Protein AF-A0A662H9B7-F1 (afdb_monomer_lite)

Foldseek 3Di:
DPPPVVVVLVVVVVVCVVVVNDDPVNVVVSVVVVVVVVVVVVVLLVVLVVLLCVLVVVLVVVLVVVVVVLVVVQVVQVVVVHDGCCVVCVVVVLVVSLVVSLVSLLVSLCSNVVDSVRSNVSSVVSNVVSVVCVVCVCVVVVVVCVVVVDDPPDDD

Secondary structure (DSSP, 8-state):
---TTHHHHHHHHHHHHHTT---HHHHHHHHHHHHHHHH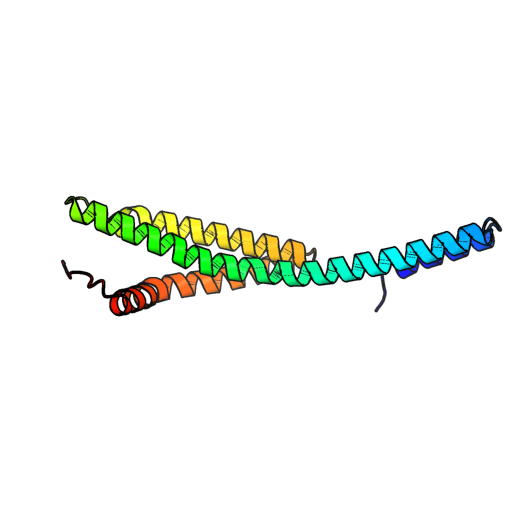HHHHHHHHHHHHHHHHHHHHHHHHHHHHHHHHHHHHHHHHTTPPPHHHHHHHHHHHHHHHHHHHHHHHHHHHHHS-HHHHHHHHHHHHHHHHHHHHHHHHHHHHHHHHHT-------

Radius of gyration: 26.65 Å; chains: 1; bounding box: 56×27×79 Å

Sequence (156 aa):
MRDWLVIPLMYVLVSTLEVGGMTPEVLDRYANYVDSLFLVEEEKRARMKVLRVLPFITAVIQFFTVYAIMFIFDSLVVGMGRPSILESSGPLIFTLMAVTNYVYGLVAGLLSEERLSAGFKYSAALMAVTLVMLLLGEQLVGALFRAVGGSPAMGG

pLDDT: mean 79.53, std 11.56, range [35.5, 94.12]

Structure (mmCIF, N/CA/C/O backbone):
data_AF-A0A662H9B7-F1
#
_entry.id   AF-A0A662H9B7-F1
#
loop_
_atom_site.group_PDB
_atom_site.id
_atom_site.type_symbol
_atom_site.label_atom_id
_atom_site.label_alt_id
_atom_site.label_comp_id
_atom_site.label_asym_id
_atom_site.label_entity_id
_atom_site.label_seq_id
_atom_site.pdbx_PDB_ins_code
_atom_site.Cartn_x
_atom_site.Cartn_y
_atom_site.Cartn_z
_atom_site.occupancy
_atom_site.B_iso_or_equiv
_atom_site.auth_seq_id
_atom_site.auth_comp_id
_atom_site.auth_asym_id
_atom_site.auth_atom_id
_atom_site.pdbx_PDB_model_num
ATOM 1 N N . MET A 1 1 ? 1.360 -5.823 -27.722 1.00 40.56 1 MET A N 1
ATOM 2 C CA . MET A 1 1 ? 2.053 -5.238 -26.557 1.00 40.56 1 MET A CA 1
ATOM 3 C C . MET A 1 1 ? 3.168 -4.391 -27.121 1.00 40.56 1 MET A C 1
ATOM 5 O O . MET A 1 1 ? 4.013 -4.924 -27.820 1.00 40.56 1 MET A O 1
ATOM 9 N N . ARG A 1 2 ? 3.074 -3.071 -26.989 1.00 44.25 2 ARG A N 1
ATOM 10 C CA . ARG A 1 2 ? 4.120 -2.175 -27.474 1.00 44.25 2 ARG A CA 1
ATOM 11 C C . ARG A 1 2 ? 5.082 -2.030 -26.304 1.00 44.25 2 ARG A C 1
ATOM 13 O O . ARG A 1 2 ? 4.820 -1.205 -25.435 1.00 44.25 2 ARG A O 1
ATOM 20 N N . ASP A 1 3 ? 6.076 -2.911 -26.218 1.00 68.44 3 ASP A N 1
ATOM 21 C CA . ASP A 1 3 ? 7.108 -2.772 -25.195 1.00 68.44 3 ASP A CA 1
ATOM 22 C C . ASP A 1 3 ? 7.836 -1.467 -25.467 1.00 68.44 3 ASP A C 1
ATOM 24 O O . ASP A 1 3 ? 8.515 -1.287 -26.480 1.00 68.44 3 ASP A O 1
ATOM 28 N N . TRP A 1 4 ? 7.607 -0.514 -24.572 1.00 82.31 4 TRP A N 1
ATOM 29 C CA . TRP A 1 4 ? 8.218 0.803 -24.619 1.00 82.31 4 TRP A CA 1
ATOM 30 C C . TRP A 1 4 ? 9.746 0.707 -24.617 1.00 82.31 4 TRP A C 1
ATOM 32 O O . TRP A 1 4 ? 10.393 1.569 -25.197 1.00 82.31 4 TRP A O 1
ATOM 42 N N . LEU A 1 5 ? 10.304 -0.352 -24.023 1.00 85.12 5 LEU A N 1
ATOM 43 C CA . LEU A 1 5 ? 11.736 -0.642 -24.010 1.00 85.12 5 LEU A CA 1
ATOM 44 C C . LEU A 1 5 ? 12.262 -1.206 -25.339 1.00 85.12 5 LEU A C 1
ATOM 46 O O . LEU A 1 5 ? 13.388 -0.898 -25.711 1.00 85.12 5 LEU A O 1
ATOM 50 N N . VAL A 1 6 ? 11.456 -1.941 -26.110 1.00 89.56 6 VAL A N 1
ATOM 51 C CA . VAL A 1 6 ? 11.904 -2.570 -27.369 1.00 89.56 6 VAL A CA 1
ATOM 52 C C . VAL A 1 6 ? 12.177 -1.539 -28.464 1.00 89.56 6 VAL A C 1
ATOM 54 O O . VAL A 1 6 ? 13.128 -1.686 -29.225 1.00 89.56 6 VAL A O 1
ATOM 57 N N . ILE A 1 7 ? 11.371 -0.476 -28.529 1.00 89.31 7 ILE A N 1
ATOM 58 C CA . ILE A 1 7 ? 11.498 0.588 -29.538 1.00 89.31 7 ILE A CA 1
ATOM 59 C C . ILE A 1 7 ? 12.857 1.316 -29.460 1.00 89.31 7 ILE A C 1
ATOM 61 O O . ILE A 1 7 ? 13.560 1.343 -30.471 1.00 89.31 7 ILE A O 1
ATOM 65 N N . PRO A 1 8 ? 13.267 1.902 -28.317 1.00 91.75 8 PRO A N 1
ATOM 66 C CA . PRO A 1 8 ? 14.552 2.582 -28.206 1.00 91.75 8 PRO A CA 1
ATOM 67 C C . PRO A 1 8 ? 15.727 1.606 -28.304 1.00 91.75 8 PRO A C 1
ATOM 69 O O . PRO A 1 8 ? 16.756 1.964 -28.867 1.00 91.75 8 PRO A O 1
ATOM 72 N N . LEU A 1 9 ? 15.576 0.372 -27.814 1.00 91.44 9 LEU A N 1
ATOM 73 C CA . LEU A 1 9 ? 16.620 -0.646 -27.888 1.00 91.44 9 LEU A CA 1
ATOM 74 C C . LEU A 1 9 ? 16.913 -0.990 -29.357 1.00 91.44 9 LEU A C 1
ATOM 76 O O . LEU A 1 9 ? 18.032 -0.771 -29.819 1.00 91.44 9 LEU A O 1
ATOM 80 N N . MET A 1 10 ? 15.890 -1.355 -30.136 1.00 91.19 10 MET A N 1
ATOM 81 C CA . MET A 1 10 ? 16.023 -1.594 -31.580 1.00 91.19 10 MET A CA 1
ATOM 82 C C . MET A 1 10 ? 16.525 -0.366 -32.347 1.00 91.19 10 MET A C 1
ATOM 84 O O . MET A 1 10 ? 17.329 -0.509 -33.263 1.00 91.19 10 MET A O 1
ATOM 88 N N . TYR A 1 11 ? 16.115 0.844 -31.957 1.00 92.19 11 TYR A N 1
ATOM 89 C CA . TYR A 1 11 ? 16.627 2.076 -32.561 1.00 92.19 11 TYR A CA 1
ATOM 90 C C . TYR A 1 11 ? 18.142 2.251 -32.344 1.00 92.19 11 TYR A C 1
ATOM 92 O O . TYR A 1 11 ? 18.876 2.607 -33.269 1.00 92.19 11 TYR A O 1
ATOM 100 N N . VAL A 1 12 ? 18.641 1.949 -31.143 1.00 91.12 12 VAL A N 1
ATOM 101 C CA . VAL A 1 12 ? 20.083 1.976 -30.847 1.00 91.12 12 VAL A CA 1
ATOM 102 C C . VAL A 1 12 ? 20.829 0.885 -31.624 1.00 91.12 12 VAL A C 1
ATOM 104 O O . VAL A 1 12 ? 21.902 1.147 -32.165 1.00 91.12 12 VAL A O 1
ATOM 107 N N . LEU A 1 13 ? 20.258 -0.316 -31.750 1.00 91.00 13 LEU A N 1
ATOM 108 C CA . LEU A 1 13 ? 20.854 -1.402 -32.537 1.00 91.00 13 LEU A CA 1
ATOM 109 C C . LEU A 1 13 ? 20.995 -1.018 -34.020 1.00 91.00 13 LEU A C 1
ATOM 111 O O . LEU A 1 13 ? 22.056 -1.198 -34.610 1.00 91.00 13 LEU A O 1
ATOM 115 N N . VAL A 1 14 ? 19.946 -0.443 -34.611 1.00 92.50 14 VAL A N 1
ATOM 116 C CA . VAL A 1 14 ? 19.958 -0.014 -36.018 1.00 92.50 14 VAL A CA 1
ATOM 117 C C . VAL A 1 14 ? 20.938 1.139 -36.235 1.00 92.50 14 VAL A C 1
ATOM 119 O O . VAL A 1 14 ? 21.765 1.068 -37.138 1.00 92.50 14 VAL A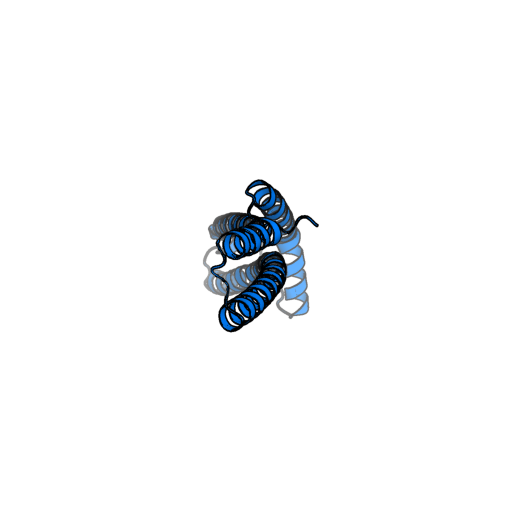 O 1
ATOM 122 N N . SER A 1 15 ? 20.920 2.162 -35.375 1.00 90.94 15 SER A N 1
ATOM 123 C CA . SER A 1 15 ? 21.819 3.319 -35.522 1.00 90.94 15 SER A CA 1
ATOM 124 C C . SER A 1 15 ? 23.301 2.965 -35.342 1.00 90.94 15 SER A C 1
ATOM 126 O O . SER A 1 15 ? 24.161 3.545 -36.001 1.00 90.94 15 SER A O 1
ATOM 128 N N . THR A 1 16 ? 23.629 1.981 -34.502 1.00 89.00 16 THR A N 1
ATOM 129 C CA . THR A 1 16 ? 25.012 1.489 -34.353 1.00 89.00 16 THR A CA 1
ATOM 130 C C . THR A 1 16 ? 25.461 0.601 -35.517 1.00 89.00 16 THR A C 1
ATOM 132 O O . THR A 1 16 ? 26.644 0.614 -35.870 1.00 89.00 16 THR A O 1
ATOM 135 N N . LEU A 1 17 ? 24.528 -0.117 -36.151 1.00 89.38 17 LEU A N 1
ATOM 136 C CA . LEU A 1 17 ? 24.776 -0.890 -37.369 1.00 89.38 17 LEU A CA 1
ATOM 137 C C . LEU A 1 17 ? 25.006 0.026 -38.580 1.00 89.38 17 LEU A C 1
ATOM 139 O O . LEU A 1 17 ? 25.948 -0.203 -39.336 1.00 89.38 17 LEU A O 1
ATOM 143 N N . GLU A 1 18 ? 24.215 1.094 -38.730 1.00 89.50 18 GLU A N 1
ATOM 144 C CA . GLU A 1 18 ? 24.364 2.087 -39.810 1.00 89.50 18 GLU A CA 1
ATOM 145 C C . GLU A 1 18 ? 25.723 2.802 -39.781 1.00 89.50 18 GLU A C 1
ATOM 147 O O . GLU A 1 18 ? 26.306 3.077 -40.828 1.00 89.50 18 GLU A O 1
ATOM 152 N N . VAL A 1 19 ? 26.260 3.062 -38.587 1.00 88.06 19 VAL A N 1
ATOM 153 C CA . VAL A 1 19 ? 27.581 3.690 -38.405 1.00 88.06 19 VAL A CA 1
ATOM 154 C C . VAL A 1 19 ? 28.731 2.676 -38.573 1.00 88.06 19 VAL A C 1
ATOM 156 O O . VAL A 1 19 ? 29.899 3.060 -38.609 1.00 88.06 19 VAL A O 1
ATOM 159 N N . GLY A 1 20 ? 28.432 1.377 -38.714 1.00 80.50 20 GLY A N 1
ATOM 160 C CA . GLY A 1 20 ? 29.430 0.316 -38.908 1.00 80.50 20 GLY A CA 1
ATOM 161 C C . GLY A 1 20 ? 30.280 0.014 -37.667 1.00 80.50 20 GLY A C 1
ATOM 162 O O . GLY A 1 20 ? 31.336 -0.603 -37.778 1.00 80.50 20 GLY A O 1
ATOM 163 N N . GLY A 1 21 ? 29.842 0.451 -36.481 1.00 78.12 21 GLY A N 1
ATOM 164 C CA . GLY A 1 21 ? 30.612 0.376 -35.232 1.00 78.12 21 GLY A CA 1
ATOM 165 C C . GLY A 1 21 ? 30.464 -0.932 -34.449 1.00 78.12 21 GLY A C 1
ATOM 166 O O . GLY A 1 21 ? 30.978 -1.037 -33.336 1.00 78.12 21 GLY A O 1
ATOM 167 N N . MET A 1 22 ? 29.736 -1.915 -34.982 1.00 80.38 22 MET A N 1
ATOM 168 C CA . MET A 1 22 ? 29.380 -3.133 -34.256 1.00 80.38 22 MET A CA 1
ATOM 169 C C . MET A 1 22 ? 30.325 -4.286 -34.610 1.00 80.38 22 MET A C 1
ATOM 171 O O . MET A 1 22 ? 30.249 -4.857 -35.696 1.00 80.38 22 MET A O 1
ATOM 175 N N . THR A 1 23 ? 31.217 -4.646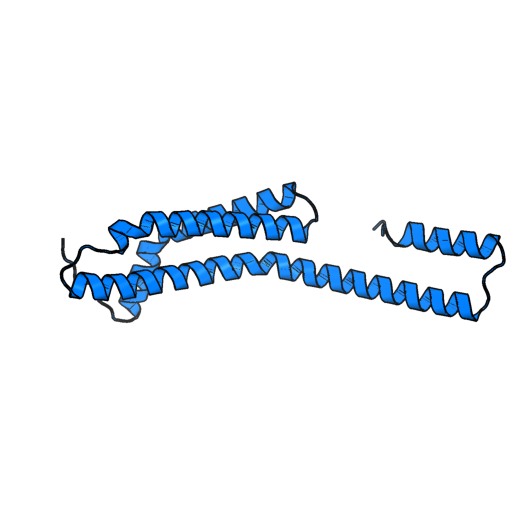 -33.684 1.00 89.31 23 THR A N 1
ATOM 176 C CA . THR A 1 23 ? 31.989 -5.896 -33.773 1.00 89.31 23 THR A CA 1
ATOM 177 C C . THR A 1 23 ? 31.159 -7.078 -33.250 1.00 89.31 23 THR A C 1
ATOM 179 O O . THR A 1 23 ? 30.213 -6.860 -32.482 1.00 89.31 23 THR A O 1
ATOM 182 N N . PRO A 1 24 ? 31.500 -8.332 -33.610 1.00 86.00 24 PRO A N 1
ATOM 183 C CA . PRO A 1 24 ? 30.812 -9.517 -33.094 1.00 86.00 24 PRO A CA 1
ATOM 184 C C . PRO A 1 24 ? 30.747 -9.568 -31.561 1.00 86.00 24 PRO A C 1
ATOM 186 O O . PRO A 1 24 ? 29.696 -9.897 -31.016 1.00 86.00 24 PRO A O 1
ATOM 189 N N . GLU A 1 25 ? 31.810 -9.164 -30.849 1.00 88.25 25 GLU A N 1
ATOM 190 C CA . GLU A 1 25 ? 31.773 -9.108 -29.380 1.00 88.25 25 GLU A CA 1
ATOM 191 C C . GLU A 1 25 ? 30.799 -8.055 -28.831 1.00 88.25 25 GLU A C 1
ATOM 193 O O . GLU A 1 25 ? 30.201 -8.259 -27.775 1.00 88.25 25 GLU A O 1
ATOM 198 N N . VAL A 1 26 ? 30.637 -6.913 -29.507 1.00 88.19 26 VAL A N 1
ATOM 199 C CA . VAL A 1 26 ? 29.723 -5.849 -29.055 1.00 88.19 26 VAL A CA 1
ATOM 200 C C . VAL A 1 26 ? 28.269 -6.263 -29.266 1.00 88.19 26 VAL A C 1
ATOM 202 O O . VAL A 1 26 ? 27.441 -6.010 -28.390 1.00 88.19 26 VAL A O 1
ATOM 205 N N . LEU A 1 27 ? 27.967 -6.940 -30.379 1.00 89.88 27 LEU A N 1
ATOM 206 C CA . LEU A 1 27 ? 26.636 -7.490 -30.640 1.00 89.88 27 LEU A CA 1
ATOM 207 C C . LEU A 1 27 ? 26.247 -8.535 -29.585 1.00 89.88 27 LEU A C 1
ATOM 209 O O . LEU A 1 27 ? 25.138 -8.484 -29.056 1.00 89.88 27 LEU A O 1
ATOM 213 N N . ASP A 1 28 ? 27.169 -9.433 -29.235 1.00 91.94 28 ASP A N 1
ATOM 214 C CA . ASP A 1 28 ? 26.933 -10.461 -28.217 1.00 91.94 28 ASP A CA 1
ATOM 215 C C . ASP A 1 28 ? 26.701 -9.847 -26.824 1.00 91.94 28 ASP A C 1
ATOM 217 O O . ASP A 1 28 ? 25.746 -10.186 -26.122 1.00 91.94 28 ASP A O 1
ATOM 221 N N . ARG A 1 29 ? 27.501 -8.847 -26.431 1.00 91.31 29 ARG A N 1
ATOM 222 C CA . ARG A 1 29 ? 27.270 -8.118 -25.170 1.00 91.31 29 ARG A CA 1
ATOM 223 C C . ARG A 1 29 ? 25.947 -7.364 -25.155 1.00 91.31 29 ARG A C 1
ATOM 225 O O . ARG A 1 29 ? 25.291 -7.310 -24.117 1.00 91.31 29 ARG A O 1
ATOM 232 N N . TYR A 1 30 ? 25.564 -6.777 -26.283 1.00 91.75 30 TYR A N 1
ATOM 233 C CA . TYR A 1 30 ? 24.299 -6.071 -26.410 1.00 91.75 30 TYR A CA 1
ATOM 234 C C . TYR A 1 30 ? 23.108 -7.027 -26.274 1.00 91.75 30 TYR A C 1
ATOM 236 O O . TYR A 1 30 ? 22.190 -6.731 -25.513 1.00 91.75 30 TYR A O 1
ATOM 244 N N . ALA A 1 31 ? 23.147 -8.188 -26.932 1.00 91.25 31 ALA A N 1
ATOM 245 C CA . ALA A 1 31 ? 22.111 -9.213 -26.808 1.00 91.25 31 ALA A CA 1
ATOM 246 C C . ALA A 1 31 ? 21.950 -9.684 -25.351 1.00 91.25 31 ALA A C 1
ATOM 248 O O . ALA A 1 31 ? 20.846 -9.650 -24.811 1.00 91.25 31 ALA A O 1
ATOM 249 N N . ASN A 1 32 ? 23.060 -9.990 -24.671 1.00 93.69 32 ASN A N 1
ATOM 250 C CA . ASN A 1 32 ? 23.040 -10.359 -23.252 1.00 93.69 32 ASN A CA 1
ATOM 251 C C . ASN A 1 32 ? 22.473 -9.240 -22.353 1.00 93.69 32 ASN A C 1
ATOM 253 O O . ASN A 1 32 ? 21.768 -9.507 -21.378 1.00 93.69 32 ASN A O 1
ATOM 257 N N . TYR A 1 33 ? 22.755 -7.973 -22.672 1.00 92.44 33 TYR A N 1
ATOM 258 C CA . TYR A 1 33 ? 22.186 -6.834 -21.950 1.00 92.44 33 TYR A CA 1
ATOM 259 C C . TYR A 1 33 ? 20.669 -6.722 -22.156 1.00 92.44 33 TYR A C 1
ATOM 261 O O . TYR A 1 33 ? 19.937 -6.545 -21.180 1.00 92.44 33 TYR A O 1
ATOM 269 N N . VAL A 1 34 ? 20.192 -6.865 -23.396 1.00 92.44 34 VAL A N 1
ATOM 270 C CA . VAL A 1 34 ? 18.759 -6.873 -23.731 1.00 92.44 34 VAL A CA 1
ATOM 271 C C . VAL A 1 34 ? 18.022 -7.967 -22.957 1.00 92.44 34 VAL A C 1
ATOM 273 O O . VAL A 1 34 ? 17.008 -7.680 -22.320 1.00 92.44 34 VAL A O 1
ATOM 276 N N . ASP A 1 35 ? 18.563 -9.184 -22.936 1.00 92.50 35 ASP A N 1
ATOM 277 C CA . ASP A 1 35 ? 17.978 -10.303 -22.192 1.00 92.50 35 ASP A CA 1
ATOM 278 C C . ASP A 1 35 ? 17.926 -10.015 -20.686 1.00 92.50 35 ASP A C 1
ATOM 280 O O . ASP A 1 35 ? 16.901 -10.237 -20.036 1.00 92.50 35 ASP A O 1
ATOM 284 N N . SER A 1 36 ? 18.993 -9.432 -20.127 1.00 94.12 36 SER A N 1
ATOM 285 C CA . SER A 1 36 ? 19.006 -9.032 -18.715 1.00 94.12 36 SER A CA 1
ATOM 286 C C . SER A 1 36 ? 17.948 -7.968 -18.389 1.00 94.12 36 SER A C 1
ATOM 288 O O . SER A 1 36 ? 17.327 -8.025 -17.327 1.00 94.12 36 SER A O 1
ATOM 290 N N . LEU A 1 37 ? 17.691 -7.026 -19.304 1.00 92.31 37 LEU A N 1
ATOM 291 C CA . LEU A 1 37 ? 16.661 -6.002 -19.129 1.00 92.31 37 LEU A CA 1
ATOM 292 C C . LEU A 1 37 ? 15.257 -6.602 -19.108 1.00 92.31 37 LEU A C 1
ATOM 294 O O . LEU A 1 37 ? 14.454 -6.223 -18.254 1.00 92.31 37 LEU A O 1
ATOM 298 N N . PHE A 1 38 ? 14.965 -7.546 -20.005 1.00 90.38 38 PHE A N 1
ATOM 299 C CA . PHE A 1 38 ? 13.674 -8.235 -20.008 1.00 90.38 38 PHE A CA 1
ATOM 300 C C . PHE A 1 38 ? 13.439 -9.001 -18.710 1.00 90.38 38 PHE A C 1
ATOM 302 O O . PHE A 1 38 ? 12.346 -8.937 -18.144 1.00 90.38 38 PHE A O 1
ATOM 309 N N . LEU A 1 39 ? 14.480 -9.659 -18.202 1.00 92.00 39 LEU A N 1
ATOM 310 C CA . LEU A 1 39 ? 14.417 -10.399 -16.947 1.00 92.00 39 LEU A CA 1
ATOM 311 C C . LEU A 1 39 ? 14.147 -9.458 -15.760 1.00 92.00 39 LEU A C 1
ATOM 313 O O . LEU A 1 39 ? 13.268 -9.720 -14.939 1.00 92.00 39 LEU A O 1
ATOM 317 N N . VAL A 1 40 ? 14.811 -8.299 -15.721 1.00 90.81 40 VAL A N 1
ATOM 318 C CA . VAL A 1 40 ? 14.553 -7.247 -14.721 1.00 90.81 40 VAL A CA 1
ATOM 319 C C . VAL A 1 40 ? 13.129 -6.693 -14.830 1.00 90.81 40 VAL A C 1
ATOM 321 O O . VAL A 1 40 ? 12.490 -6.421 -13.810 1.00 90.81 40 VAL A O 1
ATOM 324 N N . GLU A 1 41 ? 12.601 -6.515 -16.039 1.00 87.81 41 GLU A N 1
ATOM 325 C CA . GLU A 1 41 ? 11.242 -6.013 -16.237 1.00 87.81 41 GLU A CA 1
ATOM 326 C C . GLU A 1 41 ? 10.177 -7.030 -15.803 1.00 87.81 41 GLU A C 1
ATOM 328 O O . GLU A 1 41 ? 9.174 -6.661 -15.173 1.00 87.81 41 GLU A O 1
ATOM 333 N N . GLU A 1 42 ? 10.416 -8.314 -16.064 1.00 88.00 42 GLU A N 1
ATOM 334 C CA . GLU A 1 42 ? 9.577 -9.403 -15.577 1.00 88.00 42 GLU A CA 1
ATOM 335 C C . GLU A 1 42 ? 9.596 -9.480 -14.043 1.00 88.00 42 GLU A C 1
ATOM 337 O O . GLU A 1 42 ? 8.531 -9.503 -13.408 1.00 88.00 42 GLU A O 1
ATOM 342 N N . GLU A 1 43 ? 10.779 -9.403 -13.429 1.00 87.62 43 GLU A N 1
ATOM 343 C CA . GLU A 1 43 ? 10.922 -9.362 -11.972 1.00 87.62 43 GLU A CA 1
ATOM 344 C C . GLU A 1 43 ? 10.244 -8.135 -11.353 1.00 87.62 43 GLU A C 1
ATOM 346 O O . GLU A 1 43 ? 9.527 -8.255 -10.349 1.00 87.62 43 GLU A O 1
ATOM 351 N N . LYS A 1 44 ? 10.412 -6.949 -11.955 1.00 83.44 44 LYS A N 1
ATOM 352 C CA . LYS A 1 44 ? 9.725 -5.724 -11.523 1.00 83.44 44 LYS A CA 1
ATOM 353 C C . LYS A 1 44 ? 8.217 -5.949 -11.557 1.00 83.44 44 LYS A C 1
ATOM 355 O O . LYS A 1 44 ? 7.536 -5.690 -10.565 1.00 83.44 44 LYS A O 1
ATOM 360 N N . ARG A 1 45 ? 7.678 -6.480 -12.657 1.00 81.81 45 ARG A N 1
ATOM 361 C CA . ARG A 1 45 ? 6.238 -6.748 -12.800 1.00 81.81 45 ARG A CA 1
ATOM 362 C C . ARG A 1 45 ? 5.730 -7.735 -11.747 1.00 81.81 45 ARG A C 1
ATOM 364 O O . ARG A 1 45 ? 4.640 -7.529 -11.205 1.00 81.81 45 ARG A O 1
ATOM 371 N N . ALA A 1 46 ? 6.497 -8.778 -11.437 1.00 82.75 46 ALA A N 1
ATOM 372 C CA . ALA A 1 46 ? 6.152 -9.739 -10.393 1.00 82.75 46 ALA A CA 1
ATOM 373 C C . ALA A 1 46 ? 6.120 -9.079 -9.003 1.00 82.75 46 ALA A C 1
ATOM 375 O O . ALA A 1 46 ? 5.125 -9.206 -8.282 1.00 82.75 46 ALA A O 1
ATOM 376 N N . ARG A 1 47 ? 7.146 -8.290 -8.655 1.00 80.38 47 ARG A N 1
ATOM 377 C CA . ARG A 1 47 ? 7.208 -7.552 -7.379 1.00 80.38 47 ARG A CA 1
ATOM 378 C C . ARG A 1 47 ? 6.050 -6.567 -7.223 1.00 80.38 47 ARG A C 1
ATOM 380 O O . ARG A 1 47 ? 5.457 -6.483 -6.151 1.00 80.38 47 ARG A O 1
ATOM 387 N N . MET A 1 48 ? 5.670 -5.879 -8.295 1.00 78.62 48 MET A N 1
ATOM 388 C CA . MET A 1 48 ? 4.597 -4.872 -8.287 1.00 78.62 48 MET A CA 1
ATOM 389 C C . MET A 1 48 ? 3.208 -5.471 -8.027 1.00 78.62 48 MET A C 1
ATOM 391 O O . MET A 1 48 ? 2.345 -4.800 -7.455 1.00 78.62 48 MET A O 1
ATOM 395 N N . LYS A 1 49 ? 2.985 -6.739 -8.409 1.00 74.81 49 LYS A N 1
ATOM 396 C CA . LYS A 1 49 ? 1.764 -7.482 -8.049 1.00 74.81 49 LYS A CA 1
ATOM 397 C C . LYS A 1 49 ? 1.724 -7.790 -6.555 1.00 74.81 49 LYS A C 1
ATOM 399 O O . LYS A 1 49 ? 0.697 -7.576 -5.920 1.00 74.81 49 LYS A O 1
ATOM 404 N N . VAL A 1 50 ? 2.841 -8.252 -5.992 1.00 75.50 50 VAL A N 1
ATOM 405 C CA . VAL A 1 50 ? 2.947 -8.569 -4.558 1.00 75.50 50 VAL A CA 1
ATOM 406 C C . VAL A 1 50 ? 2.757 -7.312 -3.710 1.00 75.50 50 VAL A C 1
ATOM 408 O O . VAL A 1 50 ? 1.987 -7.316 -2.748 1.00 75.50 50 VAL A O 1
ATOM 411 N N . LEU A 1 51 ? 3.378 -6.204 -4.116 1.00 74.56 51 LEU A N 1
ATOM 412 C CA . LEU A 1 51 ? 3.294 -4.931 -3.404 1.00 74.56 51 LEU A CA 1
ATOM 413 C C . LEU A 1 51 ? 1.871 -4.351 -3.338 1.00 74.56 51 LEU A C 1
ATOM 415 O O . LEU A 1 51 ? 1.570 -3.567 -2.444 1.00 74.56 51 LEU A O 1
ATOM 419 N N . ARG A 1 52 ? 0.982 -4.759 -4.253 1.00 71.62 52 ARG A N 1
ATOM 420 C CA . ARG A 1 52 ? -0.431 -4.352 -4.265 1.00 71.62 52 ARG A CA 1
ATOM 421 C C . ARG A 1 52 ? -1.258 -5.033 -3.174 1.00 71.62 52 ARG A C 1
ATOM 423 O O . ARG A 1 52 ? -2.203 -4.437 -2.672 1.00 71.62 52 ARG A O 1
ATOM 430 N N . VAL A 1 53 ? -0.933 -6.280 -2.833 1.00 74.94 53 VAL A N 1
ATOM 431 C CA . VAL A 1 53 ? -1.720 -7.104 -1.894 1.00 74.94 53 VAL A CA 1
ATOM 432 C C . VAL A 1 53 ? -1.275 -6.887 -0.448 1.00 74.94 53 VAL A C 1
ATOM 434 O O . VAL A 1 53 ? -2.089 -6.939 0.471 1.00 74.94 53 VAL A O 1
ATOM 437 N N . LEU A 1 54 ? 0.006 -6.578 -0.246 1.00 83.75 54 LEU A N 1
ATOM 438 C CA . LEU A 1 54 ? 0.612 -6.375 1.070 1.00 83.75 54 LEU A CA 1
ATOM 439 C C . LEU A 1 54 ? -0.153 -5.396 2.001 1.00 83.75 54 LEU A C 1
ATOM 441 O O . LEU A 1 54 ? -0.391 -5.769 3.149 1.00 83.75 54 LEU A O 1
ATOM 445 N N . PRO A 1 55 ? -0.636 -4.223 1.542 1.00 84.19 55 PRO A N 1
ATOM 446 C CA . PRO A 1 55 ? -1.358 -3.262 2.383 1.00 84.19 55 PRO A CA 1
ATOM 447 C C . PRO A 1 55 ? -2.701 -3.778 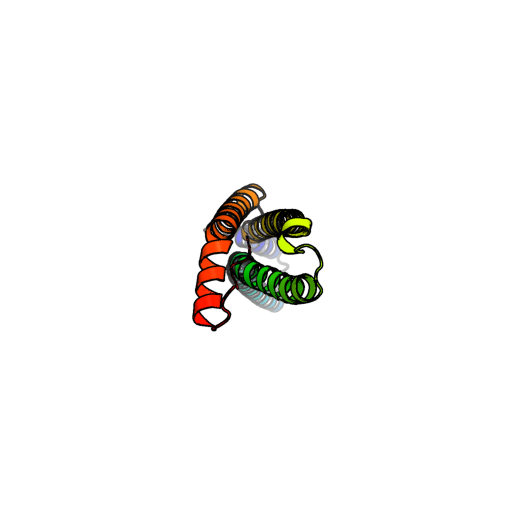2.914 1.00 84.19 55 PRO A C 1
ATOM 449 O O . PRO A 1 55 ? -3.158 -3.369 3.979 1.00 84.19 55 PRO A O 1
ATOM 452 N N . PHE A 1 56 ? -3.357 -4.680 2.177 1.00 80.12 56 PHE A N 1
ATOM 453 C CA . PHE A 1 56 ? -4.615 -5.283 2.621 1.00 80.12 56 PHE A CA 1
ATOM 454 C C . PHE A 1 56 ? -4.377 -6.216 3.809 1.00 80.12 56 PHE A C 1
ATOM 456 O O . PHE A 1 56 ? -5.139 -6.206 4.772 1.00 80.12 56 PHE A O 1
ATOM 463 N N . ILE A 1 57 ? -3.289 -6.988 3.764 1.00 85.56 57 ILE A N 1
ATOM 464 C CA . ILE A 1 57 ? -2.905 -7.892 4.852 1.00 85.56 57 ILE A CA 1
ATOM 465 C C . ILE A 1 57 ? -2.501 -7.080 6.086 1.00 85.56 57 ILE A C 1
ATOM 467 O O . ILE A 1 57 ? -2.942 -7.386 7.195 1.00 85.56 57 ILE A O 1
ATOM 471 N N . THR A 1 58 ? -1.720 -6.009 5.902 1.00 85.62 58 THR A N 1
ATOM 472 C CA . THR A 1 58 ? -1.316 -5.145 7.020 1.00 85.62 58 THR A CA 1
ATOM 473 C C . THR A 1 58 ? -2.512 -4.470 7.679 1.00 85.62 58 THR A C 1
ATOM 475 O O . THR A 1 58 ? -2.546 -4.417 8.901 1.00 85.62 58 THR A O 1
ATOM 478 N N . ALA A 1 59 ? -3.520 -4.033 6.915 1.00 84.38 59 ALA A N 1
ATOM 479 C CA . ALA A 1 59 ? -4.736 -3.430 7.465 1.00 84.38 59 ALA A CA 1
ATOM 480 C C . ALA A 1 59 ? -5.470 -4.366 8.441 1.00 84.38 59 ALA A C 1
ATOM 482 O O . ALA A 1 59 ? -5.872 -3.954 9.530 1.00 84.38 59 ALA A O 1
ATOM 483 N N . VAL A 1 60 ? -5.608 -5.642 8.064 1.00 84.19 60 VAL A N 1
ATOM 484 C CA . VAL A 1 60 ? -6.274 -6.661 8.887 1.00 84.19 60 VAL A CA 1
ATOM 485 C C . VAL A 1 60 ? -5.462 -6.955 10.148 1.00 84.19 60 VAL A C 1
ATOM 487 O O . VAL A 1 60 ? -6.005 -6.927 11.250 1.00 84.19 60 VAL A O 1
ATOM 490 N N . ILE A 1 61 ? -4.154 -7.188 10.010 1.00 87.81 61 ILE A N 1
ATOM 491 C CA . ILE A 1 61 ? -3.274 -7.465 11.157 1.00 87.81 61 ILE A CA 1
ATOM 492 C C . ILE A 1 61 ? -3.234 -6.266 12.114 1.00 87.81 61 ILE A C 1
ATOM 494 O O . ILE A 1 61 ? -3.307 -6.441 13.333 1.00 87.81 61 ILE A O 1
ATOM 498 N N . GLN A 1 62 ? -3.157 -5.048 11.572 1.00 87.94 62 GLN A N 1
ATOM 499 C CA . GLN A 1 62 ? -3.144 -3.811 12.347 1.00 87.94 62 GLN A CA 1
ATOM 500 C C . GLN A 1 62 ? -4.433 -3.654 13.157 1.00 87.94 62 GLN A C 1
ATOM 502 O O . GLN A 1 62 ? -4.352 -3.317 14.33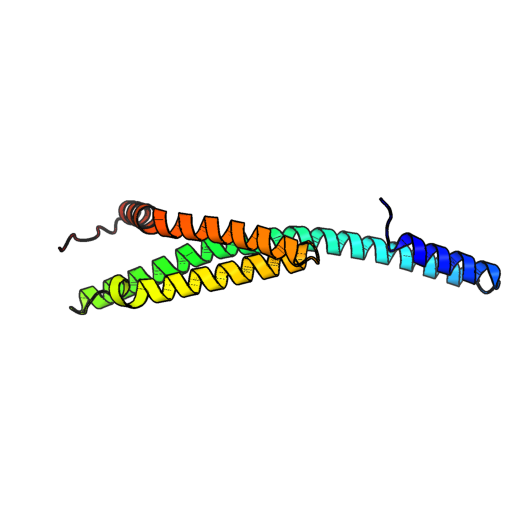5 1.00 87.94 62 GLN A O 1
ATOM 507 N N . PHE A 1 63 ? -5.597 -3.961 12.572 1.00 85.75 63 PHE A N 1
ATOM 508 C CA . PHE A 1 63 ? -6.877 -3.937 13.286 1.00 85.75 63 PHE A CA 1
ATOM 509 C C . PHE A 1 63 ? -6.858 -4.836 14.526 1.00 85.75 63 PHE A C 1
ATOM 511 O O . PHE A 1 63 ? -7.102 -4.364 15.637 1.00 85.75 63 PHE A O 1
ATOM 518 N N . PHE A 1 64 ? -6.503 -6.112 14.352 1.00 84.56 64 PHE A N 1
ATOM 519 C CA . PHE A 1 64 ? -6.451 -7.064 15.464 1.00 84.56 64 PHE A CA 1
ATOM 520 C C . PHE A 1 64 ? -5.434 -6.656 16.529 1.00 84.56 64 PHE A C 1
ATOM 522 O O . PHE A 1 64 ? -5.724 -6.741 17.719 1.00 84.56 64 PHE A O 1
ATOM 529 N N . THR A 1 65 ? -4.263 -6.176 16.106 1.00 88.25 65 THR A N 1
ATOM 530 C CA . THR A 1 65 ? -3.195 -5.752 17.020 1.00 88.25 65 THR A CA 1
ATOM 531 C C . THR A 1 65 ? -3.632 -4.569 17.876 1.00 88.25 65 THR A C 1
ATOM 533 O O . THR A 1 65 ? -3.529 -4.622 19.101 1.00 88.25 65 THR A O 1
ATOM 536 N N . VAL A 1 66 ? -4.147 -3.510 17.243 1.00 86.69 66 VAL A N 1
ATOM 537 C CA . VAL A 1 66 ? -4.581 -2.294 17.941 1.00 86.69 66 VAL A CA 1
ATOM 538 C C . VAL A 1 66 ? -5.704 -2.620 18.918 1.00 86.69 66 VAL A C 1
ATOM 540 O O . VAL A 1 66 ? -5.627 -2.227 20.080 1.00 86.69 66 VAL A O 1
ATOM 543 N N . TYR A 1 67 ? -6.703 -3.389 18.484 1.00 81.75 67 TYR A N 1
ATOM 544 C CA . TYR A 1 67 ? -7.841 -3.721 19.332 1.00 81.75 67 TYR A CA 1
ATOM 545 C C . TYR A 1 67 ? -7.442 -4.607 20.524 1.00 81.75 67 TYR A C 1
ATOM 547 O O . TYR A 1 67 ? -7.863 -4.346 21.650 1.00 81.75 67 TYR A O 1
ATOM 555 N N . ALA A 1 68 ? -6.596 -5.621 20.310 1.00 82.69 68 ALA A N 1
ATOM 556 C CA . ALA A 1 68 ? -6.120 -6.495 21.383 1.00 82.69 68 ALA A CA 1
ATOM 557 C C . ALA A 1 68 ? -5.347 -5.715 22.456 1.00 82.69 68 ALA A C 1
ATOM 559 O O . ALA A 1 68 ? -5.583 -5.906 23.649 1.00 82.69 68 ALA A O 1
ATOM 560 N N . ILE A 1 69 ? -4.465 -4.802 22.038 1.00 85.25 69 ILE A N 1
ATOM 561 C CA . ILE A 1 69 ? -3.727 -3.930 22.959 1.00 85.25 69 ILE A CA 1
ATOM 562 C C . ILE A 1 69 ? -4.703 -3.046 23.735 1.00 85.25 69 ILE A C 1
ATOM 564 O O . ILE A 1 69 ? -4.633 -3.004 24.963 1.00 85.25 69 ILE A O 1
ATOM 568 N N . MET A 1 70 ? -5.632 -2.379 23.044 1.00 81.75 70 MET A N 1
ATOM 569 C CA . MET A 1 70 ? -6.593 -1.478 23.685 1.00 81.75 70 MET A CA 1
ATOM 570 C C . MET A 1 70 ? -7.402 -2.201 24.761 1.00 81.75 70 MET A C 1
ATOM 572 O O . MET A 1 70 ? -7.529 -1.690 25.867 1.00 81.75 70 MET A O 1
ATOM 576 N N . PHE A 1 71 ? -7.850 -3.424 24.478 1.00 76.62 71 PHE A N 1
ATOM 577 C CA . PHE A 1 71 ? -8.581 -4.248 25.434 1.00 76.62 71 PHE A CA 1
ATOM 578 C C . PHE A 1 71 ? -7.744 -4.652 26.660 1.00 76.62 71 PHE A C 1
ATOM 580 O O . PHE A 1 71 ? -8.218 -4.546 27.788 1.00 76.62 71 PHE A O 1
ATOM 587 N N . ILE A 1 72 ? -6.492 -5.090 26.471 1.00 81.69 72 ILE A N 1
ATOM 588 C CA . ILE A 1 72 ? -5.610 -5.469 27.590 1.00 81.69 72 ILE A CA 1
ATOM 589 C C . ILE A 1 72 ? -5.403 -4.274 28.525 1.00 81.69 72 ILE A C 1
ATOM 591 O O . ILE A 1 72 ? -5.571 -4.400 29.739 1.00 81.69 72 ILE A O 1
ATOM 595 N N . PHE A 1 73 ? -5.087 -3.104 27.969 1.00 81.31 73 PHE A N 1
ATOM 596 C CA . PHE A 1 73 ? -4.903 -1.891 28.763 1.00 81.31 73 PHE A CA 1
ATOM 597 C C . PHE A 1 73 ? -6.195 -1.438 29.439 1.00 81.31 73 PHE A C 1
ATOM 599 O O . PHE A 1 73 ? -6.159 -1.042 30.602 1.00 81.31 73 PHE A O 1
ATOM 606 N N . ASP A 1 74 ? -7.329 -1.540 28.750 1.00 81.81 74 ASP A N 1
ATOM 607 C CA . ASP A 1 74 ? -8.626 -1.202 29.322 1.00 81.81 74 ASP A CA 1
ATOM 608 C C . ASP A 1 74 ? -8.970 -2.108 30.513 1.00 81.81 74 ASP A C 1
ATOM 610 O O . ASP A 1 74 ? -9.293 -1.612 31.589 1.00 81.81 74 ASP A O 1
ATOM 614 N N . SER A 1 75 ? -8.763 -3.423 30.381 1.00 77.19 75 SER A N 1
ATOM 615 C CA . SER A 1 75 ? -8.992 -4.383 31.469 1.00 77.19 75 SER A CA 1
ATOM 616 C C . SER A 1 75 ? -8.126 -4.111 32.707 1.00 77.19 75 SER A C 1
ATOM 618 O O . SER A 1 75 ? -8.596 -4.244 33.838 1.00 77.19 75 SER A O 1
ATOM 620 N N . LEU A 1 76 ? -6.880 -3.667 32.508 1.00 81.06 76 LEU A N 1
ATOM 621 C CA . LEU A 1 76 ? -5.977 -3.289 33.594 1.00 81.06 76 LEU A CA 1
ATOM 622 C C . LEU A 1 76 ? -6.441 -2.004 34.287 1.00 81.06 76 LEU A C 1
ATOM 624 O O . LEU A 1 76 ? -6.434 -1.931 35.513 1.00 81.06 76 LEU A O 1
ATOM 628 N N . VAL A 1 77 ? -6.850 -0.992 33.523 1.00 81.12 77 VAL A N 1
ATOM 629 C CA . VAL A 1 77 ? -7.203 0.328 34.065 1.00 81.12 77 VAL A CA 1
ATOM 630 C C . VAL A 1 77 ? -8.581 0.336 34.719 1.00 81.12 77 VAL A C 1
ATOM 632 O O . VAL A 1 77 ? -8.720 0.881 35.818 1.00 81.12 77 VAL A O 1
ATOM 635 N N . VAL A 1 78 ? -9.559 -0.348 34.127 1.00 78.69 78 VAL A N 1
ATOM 636 C CA . VAL A 1 78 ? -10.870 -0.582 34.750 1.00 78.69 78 VAL A CA 1
ATOM 637 C C . VAL A 1 78 ? -10.709 -1.411 36.027 1.00 78.69 78 VAL A C 1
ATOM 639 O O . VAL A 1 78 ? -11.292 -1.072 37.056 1.00 78.69 78 VAL A O 1
ATOM 642 N N . GLY A 1 79 ? -9.828 -2.421 36.024 1.00 72.00 79 GLY A N 1
ATOM 643 C CA . GLY A 1 79 ? -9.473 -3.187 37.226 1.00 72.00 79 GLY A CA 1
ATOM 644 C C . GLY A 1 79 ? -8.847 -2.351 38.354 1.00 72.00 79 GLY A C 1
ATOM 645 O O . GLY A 1 79 ? -8.907 -2.744 39.516 1.00 72.00 79 GLY A O 1
ATOM 646 N N . MET A 1 80 ? -8.294 -1.175 38.038 1.00 75.31 80 MET A N 1
ATOM 647 C CA . MET A 1 80 ? -7.749 -0.209 39.003 1.00 75.31 80 MET A CA 1
ATOM 648 C C . MET A 1 80 ? -8.751 0.897 39.391 1.00 75.31 80 MET A C 1
ATOM 650 O O . MET A 1 80 ? -8.364 1.856 40.061 1.00 75.31 80 MET A O 1
ATOM 654 N N . GLY A 1 81 ? -10.021 0.794 38.977 1.00 71.12 81 GLY A N 1
ATOM 655 C CA . GLY A 1 81 ? -11.076 1.767 39.295 1.00 71.12 81 GLY A CA 1
ATOM 656 C C . GLY A 1 81 ? -10.967 3.092 38.531 1.00 71.12 81 GLY A C 1
ATOM 657 O O . GLY A 1 81 ? -11.492 4.111 38.978 1.00 71.12 81 GLY A O 1
ATOM 658 N N . ARG A 1 82 ? -10.250 3.105 37.404 1.00 75.88 82 ARG A N 1
ATOM 659 C CA . ARG A 1 82 ? -10.106 4.270 36.520 1.00 75.88 82 ARG A CA 1
ATOM 660 C C . ARG A 1 82 ? -11.065 4.178 35.323 1.00 75.88 82 ARG A C 1
ATOM 662 O O . ARG A 1 82 ? -11.483 3.076 34.977 1.00 75.88 82 ARG A O 1
ATOM 669 N N . PRO A 1 83 ? -11.412 5.318 34.692 1.00 71.12 83 PRO A N 1
ATOM 670 C CA . PRO A 1 83 ? -12.290 5.328 33.523 1.00 71.12 83 PRO A CA 1
ATOM 671 C C . PRO A 1 83 ? -11.686 4.536 32.358 1.00 71.12 83 PRO A C 1
ATOM 673 O O . PRO A 1 83 ? -10.462 4.498 32.199 1.00 71.12 83 PRO A O 1
ATOM 676 N N . SER A 1 84 ? -12.564 3.934 31.550 1.00 72.19 84 SER A N 1
ATOM 677 C CA . SER A 1 84 ? -12.187 3.136 30.384 1.00 72.19 84 SER A CA 1
ATOM 678 C C . SER A 1 84 ? -11.328 3.948 29.409 1.00 72.19 84 SER A C 1
ATOM 680 O O . SER A 1 84 ? -11.651 5.078 29.026 1.00 72.19 84 SER A O 1
ATOM 682 N N . ILE A 1 85 ? -10.215 3.353 28.986 1.00 71.69 85 ILE A N 1
ATOM 683 C CA . ILE A 1 85 ? -9.343 3.912 27.947 1.00 71.69 85 ILE A CA 1
ATOM 684 C C . ILE A 1 85 ? -10.013 3.759 26.579 1.00 71.69 85 ILE A C 1
ATOM 686 O O . ILE A 1 85 ? -9.784 4.585 25.690 1.00 71.69 85 ILE A O 1
ATOM 690 N N . LEU A 1 86 ? -10.851 2.733 26.414 1.00 70.62 86 LEU A N 1
ATOM 691 C CA . LEU A 1 86 ? -11.575 2.472 25.176 1.00 70.62 86 LEU A CA 1
ATOM 692 C C . LEU A 1 86 ? -12.496 3.645 24.812 1.00 70.62 86 LEU A C 1
ATOM 694 O O . LEU A 1 86 ? -12.495 4.094 23.669 1.00 70.62 86 LEU A O 1
ATOM 698 N N . GLU A 1 87 ? -13.210 4.188 25.798 1.00 70.31 87 GLU A N 1
ATOM 699 C CA . GLU A 1 87 ? -14.140 5.306 25.603 1.00 70.31 87 GLU A CA 1
ATOM 700 C C . GLU A 1 87 ? -13.424 6.651 25.425 1.00 70.31 87 GLU A C 1
ATOM 702 O O . GLU A 1 87 ? -13.843 7.483 24.622 1.00 70.31 87 GLU A O 1
ATOM 707 N N . SER A 1 88 ? -12.319 6.861 26.146 1.00 75.62 88 SER A N 1
ATOM 708 C CA . SER A 1 88 ? -11.591 8.136 26.136 1.00 75.62 88 SER A CA 1
ATOM 709 C C . SER A 1 88 ? -10.642 8.278 24.937 1.00 75.62 88 SER A C 1
ATOM 711 O O . SER A 1 88 ? -10.639 9.297 24.244 1.00 75.62 88 SER A O 1
ATOM 713 N N . SER A 1 89 ? -9.850 7.241 24.650 1.00 78.25 89 SER A N 1
ATOM 714 C CA . SER A 1 89 ? -8.775 7.278 23.644 1.00 78.25 89 SER A CA 1
ATOM 715 C C . SER A 1 89 ? -9.087 6.472 22.382 1.00 78.25 89 SER A C 1
ATOM 717 O O . SER A 1 89 ? -8.427 6.670 21.357 1.00 78.25 89 SER A O 1
ATOM 719 N N . GLY A 1 90 ? -10.089 5.588 22.415 1.00 77.94 90 GLY A N 1
ATOM 720 C CA . GLY A 1 90 ? -10.467 4.754 21.272 1.00 77.94 90 GLY A CA 1
ATOM 721 C C . GLY A 1 90 ? -10.791 5.545 20.000 1.00 77.94 90 GLY A C 1
ATOM 722 O O . GLY A 1 90 ? -10.198 5.250 18.960 1.00 77.94 90 GLY A O 1
ATOM 723 N N . PRO A 1 91 ? -11.631 6.600 20.044 1.00 81.19 91 PRO A N 1
ATOM 724 C CA . PRO A 1 91 ? -11.970 7.385 18.854 1.00 81.19 91 PRO A CA 1
ATOM 725 C C . PRO A 1 91 ? -10.750 8.013 18.161 1.00 81.19 91 PRO A C 1
ATOM 727 O O . PRO A 1 91 ? -10.669 8.035 16.929 1.00 81.19 91 PRO A O 1
ATOM 730 N N . LEU A 1 92 ? -9.769 8.484 18.938 1.00 84.56 92 LEU A N 1
ATOM 731 C CA . LEU A 1 92 ? -8.521 9.050 18.416 1.00 84.56 92 LEU A CA 1
ATOM 732 C C . LEU A 1 92 ? -7.661 7.987 17.727 1.00 84.56 92 LEU A C 1
ATOM 734 O O . LEU A 1 92 ? -7.183 8.206 16.612 1.00 84.56 92 LEU A O 1
ATOM 738 N N . ILE A 1 93 ? -7.494 6.827 18.364 1.00 85.06 93 ILE A N 1
ATOM 739 C CA . ILE A 1 93 ? -6.681 5.724 17.836 1.00 85.06 93 ILE A CA 1
ATOM 740 C C . ILE A 1 93 ? -7.306 5.161 16.555 1.00 85.06 93 ILE A C 1
ATOM 742 O O . ILE A 1 93 ? -6.599 4.946 15.569 1.00 85.06 93 ILE A O 1
ATOM 746 N N . PHE A 1 94 ? -8.627 4.986 16.526 1.00 83.12 94 PHE A N 1
ATOM 747 C CA . PHE A 1 94 ? -9.337 4.506 15.342 1.00 83.12 94 PHE A CA 1
ATOM 748 C C . PHE A 1 94 ? -9.307 5.507 14.185 1.00 83.12 94 PHE A C 1
ATOM 750 O O . PHE A 1 94 ? -9.125 5.106 13.034 1.00 83.12 94 PHE A O 1
ATOM 757 N N . THR A 1 95 ? -9.402 6.807 14.475 1.00 85.44 95 THR A N 1
ATOM 758 C CA . THR A 1 95 ? -9.246 7.854 13.455 1.00 85.44 95 THR A CA 1
ATOM 759 C C . THR A 1 95 ? -7.834 7.843 12.874 1.00 85.44 95 THR A C 1
ATOM 761 O O . THR A 1 95 ? -7.668 7.851 11.653 1.00 85.44 95 THR A O 1
ATOM 764 N N . LEU A 1 96 ? -6.807 7.757 13.727 1.00 88.31 96 LEU A N 1
ATOM 765 C CA . LEU A 1 96 ? -5.415 7.676 13.283 1.00 88.31 96 LEU A CA 1
ATOM 766 C C . LEU A 1 96 ? -5.172 6.420 12.438 1.00 88.31 96 LEU A C 1
ATOM 768 O O . LEU A 1 96 ? -4.551 6.496 11.380 1.00 88.31 96 LEU A O 1
ATOM 772 N N . MET A 1 97 ? -5.729 5.284 12.856 1.00 87.06 97 MET A N 1
ATOM 773 C CA . MET A 1 97 ? -5.675 4.036 12.103 1.00 87.06 97 MET A CA 1
ATOM 774 C C . MET A 1 97 ? -6.320 4.172 10.716 1.00 87.06 97 MET A C 1
ATOM 776 O O . MET A 1 97 ? -5.731 3.727 9.730 1.00 87.06 97 MET A O 1
ATOM 780 N N . ALA A 1 98 ? -7.492 4.807 10.616 1.00 87.50 98 ALA A N 1
ATOM 781 C CA . ALA A 1 98 ? -8.164 5.040 9.338 1.00 87.50 98 ALA A CA 1
ATOM 782 C C . ALA A 1 98 ? -7.316 5.916 8.398 1.00 87.50 98 ALA A C 1
ATOM 784 O O . ALA A 1 98 ? -7.158 5.585 7.221 1.00 87.50 98 ALA A O 1
ATOM 785 N N . VAL A 1 99 ? -6.699 6.981 8.925 1.00 88.62 99 VAL A N 1
ATOM 786 C CA . VAL A 1 99 ? -5.792 7.853 8.158 1.00 88.62 99 VAL A CA 1
ATOM 787 C C . VAL A 1 99 ? -4.560 7.083 7.680 1.00 88.62 99 VAL A C 1
ATOM 789 O O . VAL A 1 99 ? -4.213 7.145 6.500 1.00 88.62 99 VAL A O 1
ATOM 792 N N . THR A 1 100 ? -3.919 6.313 8.559 1.00 88.00 100 THR A N 1
ATOM 793 C CA . THR A 1 100 ? -2.765 5.479 8.199 1.00 88.00 100 THR A CA 1
ATOM 794 C C . THR A 1 100 ? -3.118 4.475 7.101 1.00 88.00 100 THR A C 1
ATOM 796 O O . THR A 1 100 ? -2.369 4.334 6.133 1.00 88.00 100 THR A O 1
ATOM 799 N N . ASN A 1 101 ? -4.282 3.828 7.185 1.00 88.25 101 ASN A N 1
ATOM 800 C CA . ASN A 1 101 ? -4.695 2.857 6.178 1.00 88.25 101 ASN A CA 1
ATOM 801 C C . ASN A 1 101 ? -5.040 3.514 4.831 1.00 88.25 101 ASN A C 1
ATOM 803 O O . ASN A 1 101 ? -4.717 2.974 3.772 1.00 88.25 101 ASN A O 1
ATOM 807 N N . TYR A 1 102 ? -5.619 4.717 4.853 1.00 87.25 102 TYR A N 1
ATOM 808 C CA . TYR A 1 102 ? -5.816 5.521 3.648 1.00 87.25 102 TYR A CA 1
ATOM 809 C C . TYR A 1 102 ? -4.484 5.850 2.955 1.00 87.25 102 TYR A C 1
ATOM 811 O O . TYR A 1 102 ? -4.363 5.683 1.737 1.00 87.25 102 TYR A O 1
ATOM 819 N N . VAL A 1 103 ? -3.462 6.251 3.722 1.00 88.19 103 VAL A N 1
ATOM 820 C CA . VAL A 1 103 ? -2.113 6.514 3.193 1.00 88.19 103 VAL A CA 1
ATOM 821 C C . VAL A 1 103 ? -1.493 5.242 2.615 1.00 88.19 103 VAL A C 1
ATOM 823 O O . VAL A 1 103 ? -0.967 5.286 1.504 1.00 88.19 103 VAL A O 1
ATOM 826 N N . TYR A 1 104 ? -1.602 4.097 3.294 1.00 86.88 104 TYR A N 1
ATOM 827 C CA . TYR A 1 104 ? -1.096 2.827 2.763 1.00 86.88 104 TYR A CA 1
ATOM 828 C C . TYR A 1 104 ? -1.770 2.424 1.451 1.00 86.88 104 TYR A C 1
ATOM 830 O O . TYR A 1 104 ? -1.080 2.027 0.511 1.00 86.88 104 TYR A O 1
ATOM 838 N N . GLY A 1 105 ? -3.091 2.581 1.342 1.00 84.94 105 GLY A N 1
ATOM 839 C CA . GLY A 1 105 ? -3.809 2.320 0.093 1.00 84.94 105 GLY A CA 1
ATOM 840 C C . GLY A 1 105 ? -3.377 3.254 -1.043 1.00 84.94 105 GLY A C 1
ATOM 841 O O . GLY A 1 105 ? -3.228 2.813 -2.185 1.00 84.94 105 GLY A O 1
ATOM 842 N N . LEU A 1 106 ? -3.096 4.521 -0.725 1.00 85.38 106 LEU A N 1
ATOM 843 C CA . LEU A 1 106 ? -2.625 5.505 -1.699 1.00 85.38 106 LEU A CA 1
ATOM 844 C C . LEU A 1 106 ? -1.206 5.186 -2.189 1.00 85.38 106 LEU A C 1
ATOM 846 O O . LEU A 1 106 ? -0.969 5.160 -3.398 1.00 85.38 106 LEU A O 1
ATOM 850 N N . VAL A 1 107 ? -0.286 4.883 -1.270 1.00 84.81 107 VAL A N 1
ATOM 851 C CA . VAL A 1 107 ? 1.098 4.490 -1.585 1.00 84.81 107 VAL A CA 1
ATOM 852 C C . VAL A 1 107 ? 1.121 3.207 -2.413 1.00 84.81 107 VAL A C 1
ATOM 854 O O . VAL A 1 107 ? 1.851 3.122 -3.399 1.00 84.81 107 VAL A O 1
ATOM 857 N N . ALA A 1 108 ? 0.286 2.228 -2.072 1.00 81.50 108 ALA A N 1
ATOM 858 C CA . ALA A 1 108 ? 0.219 0.961 -2.787 1.00 81.50 108 ALA A CA 1
ATOM 859 C C . ALA A 1 108 ? -0.271 1.103 -4.227 1.00 81.50 108 ALA A C 1
ATOM 861 O O . ALA A 1 108 ? 0.307 0.516 -5.144 1.00 81.50 108 ALA A O 1
ATOM 862 N N . GLY A 1 109 ? -1.325 1.891 -4.446 1.00 79.38 109 GLY A N 1
ATOM 863 C CA . GLY A 1 109 ? -1.820 2.126 -5.797 1.00 79.38 109 GLY A CA 1
ATOM 864 C C . GLY A 1 109 ? -0.883 3.005 -6.626 1.00 79.38 109 GLY A C 1
ATOM 865 O O . GLY A 1 109 ? -0.726 2.748 -7.820 1.00 79.38 109 GLY A O 1
ATOM 866 N N . LEU A 1 110 ? -0.205 3.974 -5.997 1.00 80.50 110 LEU A N 1
ATOM 867 C CA . LEU A 1 110 ? 0.826 4.773 -6.659 1.00 80.50 110 LEU A CA 1
ATOM 868 C C . LEU A 1 110 ? 2.001 3.901 -7.108 1.00 80.50 110 LEU A C 1
ATOM 870 O O . LEU A 1 110 ? 2.416 4.004 -8.260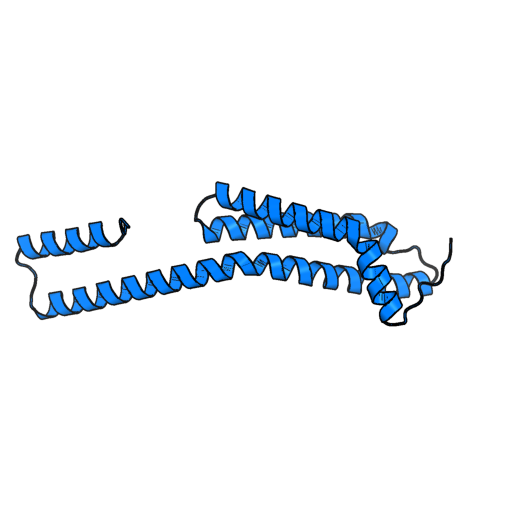 1.00 80.50 110 LEU A O 1
ATOM 874 N N . LEU A 1 111 ? 2.509 3.025 -6.233 1.00 76.56 111 LEU A N 1
ATOM 875 C CA . LEU A 1 111 ? 3.601 2.132 -6.605 1.00 76.56 111 LEU A CA 1
ATOM 876 C C . LEU A 1 111 ? 3.167 1.113 -7.650 1.00 76.56 111 LEU A C 1
ATOM 878 O O . LEU A 1 111 ? 3.972 0.797 -8.501 1.00 76.56 111 LEU A O 1
ATOM 882 N N . SER A 1 112 ? 1.936 0.598 -7.630 1.00 70.94 112 SER A N 1
ATOM 883 C CA . SER A 1 112 ? 1.565 -0.520 -8.509 1.00 70.94 112 SER A CA 1
ATOM 884 C C . SER A 1 112 ? 1.277 -0.127 -9.962 1.00 70.94 112 SER A C 1
ATOM 886 O O . SER A 1 112 ? 1.591 -0.892 -10.873 1.00 70.94 112 SER A O 1
ATOM 888 N N . GLU A 1 113 ? 0.650 1.027 -10.191 1.00 70.69 113 GLU A N 1
ATOM 889 C CA . GLU A 1 113 ? 0.240 1.467 -11.536 1.00 70.69 113 GLU A CA 1
ATOM 890 C C . GLU A 1 113 ? 0.983 2.728 -11.999 1.00 70.69 113 GLU A C 1
ATOM 892 O O . GLU A 1 113 ? 0.677 3.247 -13.072 1.00 70.69 113 GLU A O 1
ATOM 897 N N . GLU A 1 114 ? 1.935 3.231 -11.196 1.00 71.56 114 GLU A N 1
ATOM 898 C CA . GLU A 1 114 ? 2.700 4.471 -11.436 1.00 71.56 114 GLU A CA 1
ATOM 899 C C . GLU A 1 114 ? 1.787 5.687 -11.718 1.00 71.56 114 GLU A C 1
ATOM 901 O O . GLU A 1 114 ? 2.186 6.692 -12.306 1.00 71.56 114 GLU A O 1
ATOM 906 N N . ARG A 1 115 ? 0.518 5.599 -11.296 1.00 72.25 115 ARG A N 1
ATOM 907 C CA . ARG A 1 115 ? -0.546 6.569 -11.561 1.00 72.25 115 ARG A CA 1
ATOM 908 C C . ARG A 1 115 ? -1.252 6.939 -10.269 1.00 72.25 115 ARG A C 1
ATOM 910 O O . ARG A 1 115 ? -1.773 6.083 -9.557 1.00 72.25 115 ARG A O 1
ATOM 917 N N . LEU A 1 116 ? -1.376 8.242 -10.028 1.00 72.69 116 LEU A N 1
ATOM 918 C CA . LEU A 1 116 ? -2.077 8.773 -8.856 1.00 72.69 116 LEU A CA 1
ATOM 919 C C . LEU A 1 116 ? -3.558 8.344 -8.814 1.00 72.69 116 LEU A C 1
ATOM 921 O O . LEU A 1 116 ? -4.098 8.055 -7.749 1.00 72.69 116 LEU A O 1
ATOM 925 N N . SER A 1 117 ? -4.207 8.244 -9.979 1.00 74.69 117 SER A N 1
ATOM 926 C CA . SER A 1 117 ? -5.617 7.843 -10.093 1.00 74.69 117 SER A CA 1
ATOM 927 C C . SER A 1 117 ? -5.879 6.402 -9.652 1.00 74.69 117 SER A C 1
ATOM 929 O O . SER A 1 117 ? -6.975 6.094 -9.185 1.00 74.69 117 SER A O 1
ATOM 931 N N . ALA A 1 118 ? -4.879 5.528 -9.764 1.00 74.25 118 ALA A N 1
ATOM 932 C CA . ALA A 1 118 ? -4.943 4.174 -9.240 1.00 74.25 118 ALA A CA 1
ATOM 933 C C . ALA A 1 118 ? -4.875 4.182 -7.709 1.00 74.25 118 ALA A C 1
ATOM 935 O O . ALA A 1 118 ? -5.737 3.593 -7.061 1.00 74.25 118 ALA A O 1
ATOM 936 N N . GLY A 1 119 ? -3.925 4.940 -7.141 1.00 78.38 119 GLY A N 1
ATOM 937 C CA . GLY A 1 119 ? -3.797 5.212 -5.701 1.00 78.38 119 GLY A CA 1
ATOM 938 C C . GLY A 1 119 ? -5.127 5.524 -5.023 1.00 78.38 119 GLY A C 1
ATOM 939 O O . GLY A 1 119 ? -5.457 4.922 -4.007 1.00 78.38 119 GLY A O 1
ATOM 940 N N . PHE A 1 120 ? -5.929 6.391 -5.640 1.00 82.50 120 PHE A N 1
ATOM 941 C CA . PHE A 1 120 ? -7.224 6.802 -5.096 1.00 82.50 120 PHE A CA 1
ATOM 942 C C . PHE A 1 120 ? -8.278 5.682 -5.073 1.00 82.50 120 PHE A C 1
ATOM 944 O O . PHE A 1 120 ? -9.093 5.607 -4.157 1.00 82.50 120 PHE A O 1
ATOM 951 N N . LYS A 1 121 ? -8.272 4.780 -6.064 1.00 84.00 121 LYS A N 1
ATOM 952 C CA . LYS A 1 121 ? -9.191 3.628 -6.092 1.00 84.00 121 LYS A CA 1
ATOM 953 C C . LYS A 1 121 ? -8.851 2.630 -4.991 1.00 84.00 121 LYS A C 1
ATOM 955 O O . LYS A 1 121 ? -9.744 2.146 -4.299 1.00 84.00 121 LYS A O 1
ATOM 960 N N . TYR A 1 122 ? -7.563 2.337 -4.825 1.00 81.25 122 TYR A N 1
ATOM 961 C CA . TYR A 1 122 ? -7.105 1.395 -3.807 1.00 81.25 122 TYR A CA 1
ATOM 962 C C . TYR A 1 122 ? -7.244 1.971 -2.396 1.00 81.25 122 TYR A C 1
ATOM 964 O O . TYR A 1 122 ? -7.667 1.245 -1.500 1.00 81.25 122 TYR A O 1
ATOM 972 N N . SER A 1 123 ? -6.980 3.266 -2.192 1.00 82.38 123 SER A N 1
ATOM 973 C CA . SER A 1 123 ? -7.219 3.923 -0.902 1.00 82.38 123 SER A CA 1
ATOM 974 C C . SER A 1 123 ? -8.702 3.968 -0.538 1.00 82.38 123 SER A C 1
ATOM 976 O O . SER A 1 123 ? -9.045 3.679 0.606 1.00 82.38 123 SER A O 1
ATOM 978 N N . ALA A 1 124 ? -9.591 4.237 -1.502 1.00 84.62 124 ALA A N 1
ATOM 979 C CA . ALA A 1 124 ? -11.036 4.184 -1.288 1.00 84.62 124 ALA A CA 1
ATOM 980 C C . ALA A 1 124 ? -11.513 2.769 -0.916 1.00 84.62 124 ALA A C 1
ATOM 982 O O . ALA A 1 124 ? -12.315 2.614 0.004 1.00 84.62 124 ALA A O 1
ATOM 983 N N . ALA A 1 125 ? -10.983 1.733 -1.575 1.00 84.88 125 ALA A N 1
ATOM 984 C CA . ALA A 1 125 ? -11.285 0.344 -1.236 1.00 84.88 125 ALA A CA 1
ATOM 985 C C . ALA A 1 125 ? -10.786 -0.029 0.173 1.00 84.88 125 ALA A C 1
ATOM 987 O O . ALA A 1 125 ? -11.540 -0.611 0.950 1.00 84.88 125 ALA A O 1
ATOM 988 N N . LEU A 1 126 ? -9.551 0.348 0.532 1.00 84.31 126 LEU A N 1
ATOM 989 C CA . LEU A 1 126 ? -9.002 0.110 1.875 1.00 84.31 126 LEU A CA 1
ATOM 990 C C . LEU A 1 126 ? -9.803 0.844 2.958 1.00 84.31 126 LEU A C 1
ATOM 992 O O . LEU A 1 126 ? -10.020 0.286 4.030 1.00 84.31 126 LEU A O 1
ATOM 996 N N . MET A 1 127 ? -10.262 2.064 2.668 1.00 86.81 127 MET A N 1
ATOM 997 C CA . MET A 1 127 ? -11.123 2.846 3.560 1.00 86.81 127 MET A CA 1
ATOM 998 C C . MET A 1 127 ? -12.497 2.207 3.761 1.00 86.81 127 MET A C 1
ATOM 1000 O O . MET A 1 127 ? -13.014 2.188 4.875 1.00 86.81 127 MET A O 1
ATOM 1004 N N . ALA A 1 128 ? -13.098 1.660 2.703 1.00 85.44 128 ALA A N 1
ATOM 1005 C CA . ALA A 1 128 ? -14.352 0.926 2.835 1.00 85.44 128 ALA A CA 1
ATOM 1006 C C . ALA A 1 128 ? -14.171 -0.298 3.747 1.00 85.44 128 ALA A C 1
ATOM 1008 O O . ALA A 1 128 ? -14.989 -0.533 4.634 1.00 85.44 128 ALA A O 1
ATOM 1009 N N . VAL A 1 129 ? -13.064 -1.030 3.585 1.00 84.31 129 VAL A N 1
ATOM 1010 C CA . VAL A 1 129 ? -12.734 -2.178 4.440 1.00 84.31 129 VAL A CA 1
ATOM 1011 C C . VAL A 1 129 ? -12.519 -1.751 5.892 1.00 84.31 129 VAL A C 1
ATOM 1013 O O . VAL A 1 129 ? -13.068 -2.392 6.782 1.00 84.31 129 VAL A O 1
ATOM 1016 N N . THR A 1 130 ? -11.785 -0.668 6.165 1.00 84.06 130 THR A N 1
ATOM 1017 C CA . THR A 1 130 ? -11.585 -0.204 7.551 1.00 84.06 130 THR A CA 1
ATOM 1018 C C . THR A 1 130 ? -12.867 0.271 8.201 1.00 84.06 130 THR A C 1
ATOM 1020 O O . THR A 1 130 ? -13.077 -0.024 9.372 1.00 84.06 130 THR A O 1
ATOM 1023 N N . LEU A 1 131 ? -13.734 0.966 7.462 1.00 83.81 131 LEU A N 1
ATOM 1024 C CA . LEU A 1 131 ? -15.041 1.379 7.968 1.00 83.81 131 LEU A CA 1
ATOM 1025 C C . LEU A 1 131 ? -15.913 0.170 8.310 1.00 83.81 131 LEU A C 1
ATOM 1027 O O . LEU A 1 131 ? -16.517 0.148 9.379 1.00 83.81 131 LEU A O 1
ATOM 1031 N N . VAL A 1 132 ? -15.929 -0.854 7.452 1.00 83.81 132 VAL A N 1
ATOM 1032 C CA . VAL A 1 132 ? -16.634 -2.116 7.727 1.00 83.81 132 VAL A CA 1
ATOM 1033 C C . VAL A 1 132 ? -16.037 -2.824 8.945 1.00 83.81 132 VAL A C 1
ATOM 1035 O O . VAL A 1 132 ? -16.789 -3.273 9.807 1.00 83.81 132 VAL A O 1
ATOM 1038 N N . MET A 1 133 ? -14.708 -2.883 9.064 1.00 80.38 133 MET A N 1
ATOM 1039 C CA . MET A 1 133 ? -14.028 -3.473 10.223 1.00 80.38 133 MET A CA 1
ATOM 1040 C C . MET A 1 133 ? -14.312 -2.717 11.520 1.00 80.38 133 MET A C 1
ATOM 1042 O O . MET A 1 133 ? -14.433 -3.347 12.559 1.00 80.38 133 MET A O 1
ATOM 1046 N N . LEU A 1 134 ? -14.426 -1.390 11.475 1.00 79.56 134 LEU A N 1
ATOM 1047 C CA . LEU A 1 134 ? -14.790 -0.576 12.635 1.00 79.56 134 LEU A CA 1
ATOM 1048 C C . LEU A 1 134 ? -16.241 -0.822 13.053 1.00 79.56 134 LEU A C 1
ATOM 1050 O O . LEU A 1 134 ? -16.500 -1.065 14.226 1.00 79.56 134 LEU A O 1
ATOM 1054 N N . LEU A 1 135 ? -17.167 -0.841 12.090 1.00 78.31 135 LEU A N 1
ATOM 1055 C CA . LEU A 1 135 ? -18.591 -1.103 12.330 1.00 78.31 135 LEU A CA 1
ATOM 1056 C C . LEU A 1 135 ? -18.850 -2.508 12.879 1.00 78.31 135 LEU A C 1
ATOM 1058 O O . LEU A 1 135 ? -19.649 -2.686 13.794 1.00 78.31 135 LEU A O 1
ATOM 1062 N N . LEU A 1 136 ? -18.179 -3.514 12.318 1.00 74.81 136 LEU A N 1
ATOM 1063 C CA . LEU A 1 136 ? -18.290 -4.903 12.764 1.00 74.81 136 LEU A CA 1
ATOM 1064 C C . LEU A 1 136 ? -17.334 -5.228 13.915 1.00 74.81 136 LEU A C 1
ATOM 1066 O O . LEU A 1 136 ? -17.410 -6.321 14.471 1.00 74.81 136 LEU A O 1
ATOM 1070 N N . GLY A 1 137 ? -16.438 -4.308 14.267 1.00 67.94 137 GLY A N 1
ATOM 1071 C CA . GLY A 1 137 ? -15.323 -4.540 15.177 1.00 67.94 137 GLY A CA 1
ATOM 1072 C C . GLY A 1 137 ? -15.772 -4.916 16.575 1.00 67.94 137 GLY A C 1
ATOM 1073 O O . GLY A 1 137 ? -15.305 -5.914 17.122 1.00 67.94 137 GLY A O 1
ATOM 1074 N N . GLU A 1 138 ? -16.751 -4.189 17.110 1.00 65.06 138 GLU A N 1
ATOM 1075 C CA . GLU A 1 138 ? -17.328 -4.487 18.424 1.00 65.06 138 GLU A CA 1
ATOM 1076 C C . GLU A 1 138 ? -17.944 -5.895 18.472 1.00 65.06 138 GLU A C 1
ATOM 1078 O O . GLU A 1 138 ? -17.766 -6.629 19.445 1.00 65.06 138 GLU A O 1
ATOM 1083 N N . GLN A 1 139 ? -18.615 -6.320 17.395 1.00 67.62 139 GLN A N 1
ATOM 1084 C CA . GLN A 1 139 ? -19.283 -7.623 17.322 1.00 67.62 139 GLN A CA 1
ATOM 1085 C C . GLN A 1 139 ? -18.301 -8.773 17.069 1.00 67.62 139 GLN A C 1
ATOM 1087 O O . GLN A 1 139 ? -18.394 -9.814 17.719 1.00 67.62 139 GLN A O 1
ATOM 1092 N N . LEU A 1 140 ? -17.346 -8.592 16.152 1.00 64.75 140 LEU A N 1
ATOM 1093 C CA . LEU A 1 140 ? -16.328 -9.588 15.813 1.00 64.75 140 LEU A CA 1
ATOM 1094 C C . LEU A 1 140 ? -15.404 -9.856 16.990 1.00 64.75 140 LEU A C 1
ATOM 1096 O O . LEU A 1 140 ? -15.133 -11.013 17.312 1.00 64.75 140 LEU A O 1
ATOM 1100 N N . VAL A 1 141 ? -14.938 -8.794 17.645 1.00 60.22 141 VAL A N 1
ATOM 1101 C CA . VAL A 1 141 ? -14.029 -8.943 18.773 1.00 60.22 141 VAL A CA 1
ATOM 1102 C C . VAL A 1 141 ? -14.790 -9.413 20.010 1.00 60.22 141 VAL A C 1
ATOM 1104 O O . VAL A 1 141 ? -14.337 -10.344 20.674 1.00 60.22 141 VAL A O 1
ATOM 1107 N N . GLY A 1 142 ? -16.001 -8.902 20.257 1.00 62.44 142 GLY A N 1
ATOM 1108 C CA . GLY A 1 142 ? -16.879 -9.435 21.302 1.00 62.44 142 GLY A CA 1
ATOM 1109 C C . GLY A 1 142 ? -17.168 -10.936 21.142 1.00 62.44 142 GLY A C 1
ATOM 1110 O O . GLY A 1 142 ? -17.168 -11.672 22.129 1.00 62.44 142 GLY A O 1
ATOM 1111 N N . ALA A 1 143 ? -17.354 -11.421 19.911 1.00 65.69 143 ALA A N 1
ATOM 1112 C CA . ALA A 1 143 ? -17.549 -12.843 19.619 1.00 65.69 143 ALA A CA 1
ATOM 1113 C C . ALA A 1 143 ? -16.266 -13.674 19.803 1.00 65.69 143 ALA A C 1
ATOM 1115 O O . ALA A 1 143 ? -16.314 -14.745 20.411 1.00 65.69 143 ALA A O 1
ATOM 1116 N N . LEU A 1 144 ? -15.119 -13.173 19.331 1.00 65.31 144 LEU A N 1
ATOM 1117 C CA . LEU A 1 144 ? -13.813 -13.820 19.504 1.00 65.31 144 LEU A CA 1
ATOM 1118 C C . LEU A 1 144 ? -13.435 -13.963 20.982 1.00 65.31 144 LEU A C 1
ATOM 1120 O O . LEU A 1 144 ? -12.975 -15.023 21.397 1.00 65.31 144 LEU A O 1
ATOM 1124 N N . PHE A 1 145 ? -13.684 -12.944 21.803 1.00 59.62 145 PHE A N 1
ATOM 1125 C CA . PHE A 1 145 ? -13.373 -13.001 23.234 1.00 59.62 145 PHE A CA 1
ATOM 1126 C C . PHE A 1 145 ? -14.316 -13.911 24.023 1.00 59.62 145 PHE A C 1
ATOM 1128 O O . PHE A 1 145 ? -13.851 -14.643 24.899 1.00 59.62 145 PHE A O 1
ATOM 1135 N N . ARG A 1 146 ? -15.609 -13.955 23.669 1.00 63.28 146 ARG A N 1
ATOM 1136 C CA . ARG A 1 146 ? -16.535 -14.963 24.217 1.00 63.28 146 ARG A CA 1
ATOM 1137 C C . ARG A 1 146 ? -16.081 -16.384 23.880 1.00 63.28 146 ARG A C 1
ATOM 1139 O O . ARG A 1 146 ? -16.198 -17.263 24.727 1.00 63.28 146 ARG A O 1
ATOM 1146 N N . ALA A 1 147 ? -15.525 -16.599 22.687 1.00 65.75 147 ALA A N 1
ATOM 1147 C CA . ALA A 1 147 ? -14.962 -17.888 22.288 1.00 65.75 147 ALA A CA 1
ATOM 1148 C C . ALA A 1 147 ? -13.651 -18.233 23.024 1.00 65.75 147 ALA A C 1
ATOM 1150 O O . ALA A 1 147 ? -13.384 -19.406 23.271 1.00 65.75 147 ALA A O 1
ATOM 1151 N N . VAL A 1 148 ? -12.856 -17.229 23.413 1.00 68.69 148 VAL A N 1
ATOM 1152 C CA . VAL A 1 148 ? -11.595 -17.393 24.169 1.00 68.69 148 VAL A CA 1
ATOM 1153 C C . VAL A 1 148 ? -11.822 -17.485 25.694 1.00 68.69 148 VAL A C 1
ATOM 1155 O O . VAL A 1 148 ? -10.891 -17.752 26.447 1.00 68.69 148 VAL A O 1
ATOM 1158 N N . GLY A 1 149 ? -13.066 -17.354 26.171 1.00 53.56 149 GLY A N 1
ATOM 1159 C CA . GLY A 1 149 ? -13.425 -17.543 27.585 1.00 53.56 149 GLY A CA 1
ATOM 1160 C C . GLY A 1 149 ? -13.302 -16.287 28.456 1.00 53.56 149 GLY A C 1
ATOM 1161 O O . GLY A 1 149 ? -13.485 -16.360 29.670 1.00 53.56 149 GLY A O 1
ATOM 1162 N N . GLY A 1 150 ? -13.040 -15.124 27.854 1.00 56.12 150 GLY A N 1
ATOM 1163 C CA . GLY A 1 150 ? -13.095 -13.834 28.537 1.00 56.12 150 GLY A CA 1
ATOM 1164 C C . GLY A 1 150 ? -14.527 -13.314 28.553 1.00 56.12 150 GLY A C 1
ATOM 1165 O O . GLY A 1 150 ? -14.962 -12.671 27.602 1.00 56.12 150 GLY A O 1
ATOM 1166 N N . SER A 1 151 ? -15.278 -13.607 29.615 1.00 46.12 151 SER A N 1
ATOM 1167 C CA . SER A 1 151 ? -16.564 -12.951 29.862 1.00 46.12 151 SER A CA 1
ATOM 1168 C C . SER A 1 151 ? -16.320 -11.455 30.089 1.00 46.12 151 SER A C 1
ATOM 1170 O O . SER A 1 151 ? -15.658 -11.118 31.074 1.00 46.12 151 SER A O 1
ATOM 1172 N N . PRO A 1 152 ? -16.860 -10.540 29.262 1.00 48.91 152 PRO A N 1
ATOM 1173 C CA . PRO A 1 152 ? -16.973 -9.156 29.681 1.00 48.91 152 PRO A CA 1
ATOM 1174 C C . PRO A 1 152 ? -18.004 -9.150 30.808 1.00 48.91 152 PRO A C 1
ATOM 1176 O O . PRO A 1 152 ? -19.181 -9.446 30.590 1.00 48.91 152 PRO A O 1
ATOM 1179 N N . ALA A 1 153 ? -17.550 -8.915 32.038 1.00 47.69 153 ALA A N 1
ATOM 1180 C CA . ALA A 1 153 ? -18.460 -8.588 33.119 1.00 47.69 153 ALA A CA 1
ATOM 1181 C C . ALA A 1 153 ? -19.243 -7.350 32.671 1.00 47.69 153 ALA A C 1
ATOM 1183 O O . ALA A 1 153 ? -18.683 -6.271 32.502 1.00 47.69 153 ALA A O 1
ATOM 1184 N N . MET A 1 154 ? -20.530 -7.562 32.403 1.00 55.78 154 MET A N 1
ATOM 1185 C CA . MET A 1 154 ? -21.518 -6.505 32.286 1.00 55.78 154 MET A CA 1
ATOM 1186 C C . MET A 1 154 ? -21.410 -5.613 33.524 1.00 55.78 154 MET A C 1
ATOM 1188 O O . MET A 1 154 ? -21.601 -6.085 34.644 1.00 55.78 154 MET A O 1
ATOM 1192 N N . GLY A 1 155 ? -21.130 -4.336 33.314 1.00 44.19 155 GLY A N 1
ATOM 1193 C CA . GLY A 1 155 ? -21.333 -3.277 34.290 1.00 44.19 155 GLY A CA 1
ATOM 1194 C C . GLY A 1 155 ? -21.816 -2.064 33.517 1.00 44.19 155 GLY A C 1
ATOM 1195 O O . GLY A 1 155 ? -21.062 -1.546 32.698 1.00 44.19 155 GLY A O 1
ATOM 1196 N N . GLY A 1 156 ? -23.098 -1.733 33.682 1.00 35.50 156 GLY A N 1
ATOM 1197 C CA . GLY A 1 156 ? -23.669 -0.476 33.198 1.00 35.50 156 GLY A CA 1
ATOM 1198 C C . GLY A 1 156 ? -23.319 0.703 34.089 1.00 35.50 156 GLY A C 1
ATOM 1199 O O . GLY A 1 156 ? -22.496 0.530 35.017 1.00 35.50 156 GLY A O 1
#